Protein AF-A0A539D2F2-F1 (afdb_monomer_lite)

Foldseek 3Di:
DPPVVPDDDDFADADPPFDWDDDPPGITGLVRLVVVLVSVVVCLVVAQEDEDEPPDPQLLVVHRCVVVLVCCVPPPVRRHYHYHYDPVCVVSCCVRRPPDDDDDDDPPPDD

Radius of gyration: 14.9 Å; chains: 1; bounding box: 34×31×39 Å

Secondary structure (DSSP, 8-state):
--TTT-----SB---TTS-EEEETTEEEEHHHHHHHHHHHHHHGGG-SEEEEEEESTTGGGT-TTHHHHHHHHHH-TTSEEEEEE-GGGHHHHHHHH-SS-PPP-------

pLDDT: mean 90.74, std 7.44, range [48.44, 96.56]

Structure (mmCIF, N/CA/C/O backbone):
data_AF-A0A539D2F2-F1
#
_entry.id   AF-A0A539D2F2-F1
#
loop_
_atom_site.group_PDB
_atom_site.id
_atom_site.type_symbol
_atom_site.label_atom_id
_atom_site.label_alt_id
_atom_site.label_comp_id
_atom_site.label_asym_id
_atom_site.label_entity_id
_atom_site.label_seq_id
_atom_site.pdbx_PDB_ins_code
_atom_site.Cartn_x
_atom_site.Cartn_y
_atom_site.Cartn_z
_atom_site.occupancy
_atom_site.B_iso_or_equiv
_atom_site.auth_seq_id
_atom_site.auth_comp_id
_atom_site.auth_asym_id
_atom_s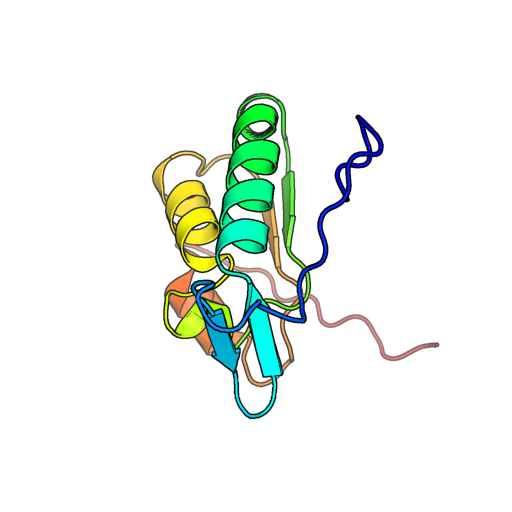ite.auth_atom_id
_atom_site.pdbx_PDB_model_num
ATOM 1 N N . MET A 1 1 ? 7.648 8.892 -6.841 1.00 89.12 1 MET A N 1
ATOM 2 C CA . MET A 1 1 ? 8.668 9.841 -6.357 1.00 89.12 1 MET A CA 1
ATOM 3 C C . MET A 1 1 ? 8.763 9.691 -4.855 1.00 89.12 1 MET A C 1
ATOM 5 O O . MET A 1 1 ? 7.731 9.602 -4.205 1.00 89.12 1 MET A O 1
ATOM 9 N N . ASP A 1 2 ? 9.974 9.652 -4.331 1.00 93.50 2 ASP A N 1
ATOM 10 C CA . ASP A 1 2 ? 10.287 9.786 -2.919 1.00 93.50 2 ASP A CA 1
ATOM 11 C C . ASP A 1 2 ? 10.530 11.276 -2.652 1.00 93.50 2 ASP A C 1
ATOM 13 O O . ASP A 1 2 ? 11.424 11.884 -3.233 1.00 93.50 2 ASP A O 1
ATOM 17 N N . ILE A 1 3 ? 9.682 11.887 -1.828 1.00 90.38 3 ILE A N 1
ATOM 18 C CA . ILE A 1 3 ? 9.699 13.338 -1.595 1.00 90.38 3 ILE A CA 1
ATOM 19 C C . ILE A 1 3 ? 10.919 13.756 -0.764 1.00 90.38 3 ILE A C 1
ATOM 21 O O . ILE A 1 3 ? 11.403 14.875 -0.918 1.00 90.38 3 ILE A O 1
ATOM 25 N N . ALA A 1 4 ? 11.424 12.877 0.106 1.00 90.69 4 ALA A N 1
ATOM 26 C CA . ALA A 1 4 ? 12.552 13.201 0.972 1.00 90.69 4 ALA A CA 1
ATOM 27 C C . ALA A 1 4 ? 13.864 13.287 0.179 1.00 90.69 4 ALA A C 1
ATOM 29 O O . ALA A 1 4 ? 14.720 14.114 0.488 1.00 90.69 4 ALA A O 1
ATOM 30 N N . THR A 1 5 ? 14.010 12.441 -0.845 1.00 92.38 5 THR A N 1
ATOM 31 C CA . THR A 1 5 ? 15.228 12.353 -1.668 1.00 92.38 5 THR A CA 1
ATOM 32 C C . THR A 1 5 ? 15.097 13.037 -3.028 1.00 92.38 5 THR A C 1
ATOM 34 O O . THR A 1 5 ? 16.099 13.451 -3.604 1.00 92.38 5 THR A O 1
ATOM 37 N N . GLY A 1 6 ? 13.875 13.172 -3.544 1.00 94.56 6 GLY A N 1
ATOM 38 C CA . GLY A 1 6 ? 13.593 13.609 -4.911 1.00 94.56 6 GLY A CA 1
ATOM 39 C C . GLY A 1 6 ? 13.695 12.491 -5.956 1.00 94.56 6 GLY A C 1
ATOM 40 O O . GLY A 1 6 ? 13.409 12.735 -7.129 1.00 94.56 6 GLY A O 1
ATOM 41 N N . ASP A 1 7 ? 14.066 11.268 -5.562 1.00 95.88 7 ASP A N 1
ATOM 42 C CA . ASP A 1 7 ? 14.177 10.141 -6.487 1.00 95.88 7 ASP A CA 1
ATOM 43 C C . ASP A 1 7 ? 12.811 9.779 -7.078 1.00 95.88 7 ASP A C 1
ATOM 45 O O . ASP A 1 7 ? 11.789 9.730 -6.389 1.00 95.88 7 ASP A O 1
ATOM 49 N N . GLN A 1 8 ? 12.773 9.442 -8.362 1.00 95.00 8 GLN A N 1
ATOM 50 C CA . GLN A 1 8 ? 11.550 8.999 -9.018 1.00 95.00 8 GLN A CA 1
ATOM 51 C C . GLN A 1 8 ? 11.824 7.901 -10.037 1.00 95.00 8 GLN A C 1
ATOM 53 O O . GLN A 1 8 ? 12.828 7.920 -10.746 1.00 95.00 8 GLN A O 1
ATOM 58 N N . VAL A 1 9 ? 10.885 6.965 -10.133 1.00 94.12 9 VAL A N 1
ATOM 59 C CA . VAL A 1 9 ? 10.871 5.900 -11.137 1.00 94.12 9 VAL A CA 1
ATOM 60 C C . VAL A 1 9 ? 9.557 5.967 -11.909 1.00 94.12 9 VAL A C 1
ATOM 62 O O . VAL A 1 9 ? 8.515 6.301 -11.341 1.00 94.12 9 VAL A O 1
ATOM 65 N N . ALA A 1 10 ? 9.606 5.679 -13.210 1.00 93.56 10 ALA A N 1
ATOM 66 C CA . ALA A 1 10 ? 8.408 5.611 -14.040 1.00 93.56 10 ALA A CA 1
ATOM 67 C C . ALA A 1 10 ? 7.581 4.368 -13.679 1.00 93.56 10 ALA A C 1
ATOM 69 O O . ALA A 1 10 ? 8.139 3.276 -13.580 1.00 93.56 10 ALA A O 1
ATOM 70 N N . LEU A 1 11 ? 6.270 4.541 -13.500 1.00 91.44 11 LEU A N 1
ATOM 71 C CA . LEU A 1 11 ? 5.344 3.459 -13.147 1.00 91.44 11 LEU A CA 1
ATOM 72 C C . LEU A 1 11 ? 4.894 2.636 -14.367 1.00 91.44 11 LEU A C 1
ATOM 74 O O . LEU A 1 11 ? 4.685 1.432 -14.263 1.00 91.44 11 LEU A O 1
ATOM 78 N N . GLU A 1 12 ? 4.751 3.279 -15.522 1.00 89.62 12 GLU A N 1
ATOM 79 C CA . GLU A 1 12 ? 4.264 2.678 -16.770 1.00 89.62 12 GLU A CA 1
ATOM 80 C C . GLU A 1 12 ? 5.409 2.437 -17.767 1.00 89.62 12 GLU A C 1
ATOM 82 O O . GLU A 1 12 ? 6.540 2.862 -17.528 1.00 89.62 12 GLU A O 1
ATOM 87 N N . HIS A 1 13 ? 5.082 1.833 -18.915 1.00 83.81 13 HIS A N 1
ATOM 88 C CA . HIS A 1 13 ? 5.993 1.546 -20.036 1.00 83.81 13 HIS A CA 1
ATOM 89 C C . HIS A 1 13 ? 7.079 0.509 -19.704 1.00 83.81 13 HIS A C 1
ATOM 91 O O . HIS A 1 13 ? 8.268 0.828 -19.769 1.00 83.81 13 HIS A O 1
ATOM 97 N N . PRO A 1 14 ? 6.692 -0.728 -19.341 1.00 80.94 14 PRO A N 1
ATOM 98 C CA . PRO A 1 14 ? 7.659 -1.811 -19.214 1.00 80.94 14 PRO A CA 1
ATOM 99 C C . PRO A 1 14 ? 8.389 -2.048 -20.544 1.00 80.94 14 PRO A C 1
ATOM 101 O O . PRO A 1 14 ? 7.779 -1.983 -21.614 1.00 80.94 14 PRO A O 1
ATOM 104 N N . ALA A 1 15 ? 9.695 -2.313 -20.478 1.00 83.56 15 ALA A N 1
ATOM 105 C CA . ALA A 1 15 ? 10.446 -2.813 -21.634 1.00 83.56 15 ALA A CA 1
ATOM 106 C C . ALA A 1 15 ? 9.953 -4.222 -22.038 1.00 83.56 15 ALA A C 1
ATOM 108 O O . ALA A 1 15 ? 9.325 -4.899 -21.227 1.00 83.56 15 ALA A O 1
ATOM 109 N N . GLU A 1 16 ? 10.256 -4.683 -23.262 1.00 80.06 16 GLU A N 1
ATOM 110 C CA . GLU A 1 16 ? 9.769 -5.981 -23.790 1.00 80.06 16 GLU A CA 1
ATOM 111 C C . GLU A 1 16 ? 10.066 -7.187 -22.876 1.00 80.06 16 GLU A C 1
ATOM 113 O O . GLU A 1 16 ? 9.263 -8.115 -22.828 1.00 80.06 16 GLU A O 1
ATOM 118 N N . ASP A 1 17 ? 11.149 -7.139 -22.094 1.00 84.38 17 ASP A N 1
ATOM 119 C CA . ASP A 1 17 ? 11.559 -8.205 -21.167 1.00 84.38 17 ASP A CA 1
ATOM 120 C C . ASP A 1 17 ? 11.365 -7.841 -19.680 1.00 84.38 17 ASP A C 1
ATOM 122 O O . ASP A 1 17 ? 11.849 -8.540 -18.785 1.00 84.38 17 ASP A O 1
ATOM 126 N N . GLU A 1 18 ? 10.692 -6.728 -19.379 1.00 87.19 18 GLU A N 1
ATOM 127 C CA . GLU A 1 18 ? 10.446 -6.299 -18.002 1.00 87.19 18 GLU A CA 1
ATOM 128 C C . GLU A 1 18 ? 9.163 -6.924 -17.445 1.00 87.19 18 GLU A C 1
ATOM 130 O O . GLU A 1 18 ? 8.112 -6.932 -18.088 1.00 87.19 18 GLU A O 1
ATOM 135 N N . ALA A 1 19 ? 9.228 -7.411 -16.201 1.00 86.12 19 ALA A N 1
ATOM 136 C CA . ALA A 1 19 ? 8.054 -7.918 -15.506 1.00 86.12 19 ALA A CA 1
ATOM 137 C C . ALA A 1 19 ? 6.986 -6.818 -15.381 1.00 86.12 19 ALA A C 1
ATOM 139 O O . ALA A 1 19 ? 7.219 -5.753 -14.796 1.00 86.12 19 ALA A O 1
ATOM 140 N N . ALA A 1 20 ? 5.802 -7.107 -15.919 1.00 88.31 20 ALA A N 1
ATOM 141 C CA . ALA A 1 20 ? 4.689 -6.179 -15.967 1.00 88.31 20 ALA A CA 1
ATOM 142 C C . ALA A 1 20 ? 3.474 -6.712 -15.210 1.00 88.31 20 ALA A C 1
ATOM 144 O O . ALA A 1 20 ? 3.153 -7.900 -15.248 1.00 88.31 20 ALA A O 1
ATOM 145 N N . VAL A 1 21 ? 2.756 -5.793 -14.579 1.00 87.19 21 VAL A N 1
ATOM 146 C CA . VAL A 1 21 ? 1.511 -6.049 -13.867 1.00 87.19 21 VAL A CA 1
ATOM 147 C C . VAL A 1 21 ? 0.373 -5.389 -14.624 1.00 87.19 21 VAL A C 1
ATOM 149 O O . VAL A 1 21 ? 0.420 -4.192 -14.910 1.00 87.19 21 VAL A O 1
ATOM 152 N N . ALA A 1 22 ? -0.661 -6.160 -14.958 1.00 86.19 22 ALA A N 1
ATOM 153 C CA . ALA A 1 22 ? -1.769 -5.677 -15.772 1.00 86.19 22 ALA A CA 1
ATOM 154 C C . ALA A 1 22 ? -3.055 -5.461 -14.959 1.00 86.19 22 ALA A C 1
ATOM 156 O O . ALA A 1 22 ? -3.449 -6.284 -14.122 1.00 86.19 22 ALA A O 1
ATOM 157 N N . VAL A 1 23 ? -3.757 -4.363 -15.251 1.00 85.19 23 VAL A N 1
ATOM 158 C CA . VAL A 1 23 ? -5.090 -4.042 -14.711 1.00 85.19 23 VAL A CA 1
ATOM 159 C C . VAL A 1 23 ? -5.954 -3.495 -15.841 1.00 85.19 23 VAL A C 1
ATOM 161 O O . VAL A 1 23 ? -5.810 -2.346 -16.262 1.00 85.19 23 VAL A O 1
ATOM 164 N N . GLY A 1 24 ? -6.869 -4.315 -16.359 1.00 85.00 24 GLY A N 1
ATOM 165 C CA . GLY A 1 24 ? -7.643 -3.944 -17.542 1.00 85.00 24 GLY A CA 1
ATOM 166 C C . GLY A 1 24 ? -6.716 -3.641 -18.724 1.00 85.00 24 GLY A C 1
ATOM 167 O O . GLY A 1 24 ? -6.005 -4.524 -19.188 1.00 85.00 24 GLY A O 1
ATOM 168 N N . ARG A 1 25 ? -6.719 -2.391 -19.198 1.00 86.94 25 ARG A N 1
ATOM 169 C CA . ARG A 1 25 ? -5.868 -1.930 -20.312 1.00 86.94 25 ARG A CA 1
ATOM 170 C C . ARG A 1 25 ? -4.492 -1.404 -19.891 1.00 86.94 25 ARG A C 1
ATOM 172 O O . ARG A 1 25 ? -3.698 -1.066 -20.759 1.00 86.94 25 ARG A O 1
ATOM 179 N N . PHE A 1 26 ? -4.258 -1.232 -18.593 1.00 87.06 26 PHE A N 1
ATOM 180 C CA . PHE A 1 26 ? -3.038 -0.616 -18.081 1.00 87.06 26 PHE A CA 1
ATOM 181 C C . PHE A 1 26 ? -1.983 -1.679 -17.790 1.00 87.06 26 PHE A C 1
ATOM 183 O O . PHE A 1 26 ? -2.318 -2.776 -17.334 1.00 87.06 26 PHE A O 1
ATOM 190 N N . GLN A 1 27 ? -0.724 -1.330 -18.043 1.00 90.06 27 GLN A N 1
ATOM 191 C CA . GLN A 1 27 ? 0.448 -2.151 -17.762 1.00 90.06 27 GLN A CA 1
ATOM 192 C C . GLN A 1 27 ? 1.441 -1.331 -16.946 1.00 90.06 27 GLN A C 1
ATOM 194 O O . GLN A 1 27 ? 1.860 -0.248 -17.355 1.00 90.06 27 GLN A O 1
ATOM 199 N N . PHE A 1 28 ? 1.816 -1.874 -15.798 1.00 92.44 28 PHE A N 1
ATOM 200 C CA . PHE A 1 28 ? 2.708 -1.238 -14.846 1.00 92.44 28 PHE A CA 1
ATOM 201 C C . PHE A 1 28 ? 3.978 -2.055 -14.682 1.00 92.44 28 PHE A C 1
ATOM 203 O O . PHE A 1 28 ? 3.963 -3.275 -14.811 1.00 92.44 28 PHE A O 1
ATOM 210 N N . ARG A 1 29 ? 5.075 -1.380 -14.369 1.00 94.69 29 ARG A N 1
ATOM 211 C CA . ARG A 1 29 ? 6.377 -1.997 -14.128 1.00 94.69 29 ARG A CA 1
ATOM 212 C C . ARG A 1 29 ? 6.397 -2.582 -12.719 1.00 94.69 29 ARG A C 1
ATOM 214 O O . ARG A 1 29 ? 6.277 -1.827 -11.756 1.00 94.69 29 ARG A O 1
ATOM 221 N N . GLN A 1 30 ? 6.593 -3.895 -12.575 1.00 92.88 30 GLN A N 1
ATOM 222 C CA . GLN A 1 30 ? 6.701 -4.526 -11.249 1.00 92.88 30 GLN A CA 1
ATOM 223 C C . GLN A 1 30 ? 7.835 -3.889 -10.431 1.00 92.88 30 GLN A C 1
ATOM 225 O O . GLN A 1 30 ? 7.643 -3.531 -9.273 1.00 92.88 30 GLN A O 1
ATOM 230 N N . ALA A 1 31 ? 8.969 -3.607 -11.081 1.00 93.81 31 ALA A N 1
ATOM 231 C CA . ALA A 1 31 ? 10.119 -2.963 -10.453 1.00 93.81 31 ALA A CA 1
ATOM 232 C C . ALA A 1 31 ? 9.805 -1.575 -9.862 1.00 93.81 31 ALA A C 1
ATOM 234 O O . ALA A 1 31 ? 10.468 -1.145 -8.920 1.00 93.81 31 ALA A O 1
ATOM 235 N N . ALA A 1 32 ? 8.805 -0.857 -10.390 1.00 94.75 32 ALA A N 1
ATOM 236 C CA . ALA A 1 32 ? 8.390 0.425 -9.826 1.00 94.75 32 ALA A CA 1
ATOM 237 C C . ALA A 1 32 ? 7.634 0.247 -8.500 1.00 94.75 32 ALA A C 1
ATOM 239 O O . ALA A 1 32 ? 7.837 1.041 -7.579 1.00 94.75 32 ALA A O 1
ATOM 240 N N . PHE A 1 33 ? 6.808 -0.799 -8.385 1.00 95.00 33 PHE A N 1
ATOM 241 C CA . PHE A 1 33 ? 6.170 -1.163 -7.120 1.00 95.00 33 PHE A CA 1
ATOM 242 C C . PHE A 1 33 ? 7.200 -1.650 -6.108 1.00 95.00 33 PHE A C 1
ATOM 244 O O . PHE A 1 33 ? 7.208 -1.142 -4.992 1.00 95.00 33 PHE A O 1
ATOM 251 N N . ASP A 1 34 ? 8.103 -2.546 -6.508 1.00 94.44 34 ASP A N 1
ATOM 252 C CA . ASP A 1 34 ? 9.158 -3.065 -5.628 1.00 94.44 34 ASP A CA 1
ATOM 253 C C . ASP A 1 34 ? 9.999 -1.913 -5.057 1.00 94.44 34 ASP A C 1
ATOM 255 O O . ASP A 1 34 ? 10.157 -1.780 -3.843 1.00 94.44 34 ASP A O 1
ATOM 259 N N . TRP A 1 35 ? 10.431 -0.995 -5.930 1.00 95.62 35 TRP A N 1
ATOM 260 C CA . TRP A 1 35 ? 11.162 0.205 -5.532 1.00 95.62 35 TRP A CA 1
ATOM 261 C C . TRP A 1 35 ? 10.379 1.066 -4.531 1.00 95.62 35 TRP A C 1
ATOM 263 O O . TRP A 1 35 ? 10.938 1.533 -3.536 1.00 95.62 35 TRP A O 1
ATOM 273 N N . ALA A 1 36 ? 9.083 1.282 -4.768 1.00 95.00 36 ALA A N 1
ATOM 274 C CA . ALA A 1 36 ? 8.251 2.088 -3.881 1.00 95.00 36 ALA A CA 1
ATOM 275 C C . ALA A 1 36 ? 8.031 1.406 -2.520 1.00 95.00 36 ALA A C 1
ATOM 277 O O . ALA A 1 36 ? 8.129 2.066 -1.485 1.00 95.00 36 ALA A O 1
ATOM 278 N N . VAL A 1 37 ? 7.775 0.095 -2.506 1.00 94.56 37 VAL A N 1
ATOM 279 C CA . VAL A 1 37 ? 7.586 -0.699 -1.282 1.00 94.56 37 VAL A CA 1
ATOM 280 C C . VAL A 1 37 ? 8.842 -0.679 -0.419 1.00 94.56 37 VAL A C 1
ATOM 282 O O . VAL A 1 37 ? 8.734 -0.482 0.793 1.00 94.56 37 VAL A O 1
ATOM 285 N N . ASP A 1 38 ? 10.022 -0.805 -1.023 1.00 94.44 38 ASP A N 1
ATOM 286 C CA . ASP A 1 38 ? 11.292 -0.738 -0.303 1.00 94.44 38 ASP A CA 1
ATOM 287 C C . ASP A 1 38 ? 11.495 0.628 0.365 1.00 94.44 38 ASP A C 1
ATOM 289 O O . ASP A 1 38 ? 11.824 0.699 1.553 1.00 94.44 38 ASP A O 1
ATOM 293 N N . ARG A 1 39 ? 11.242 1.724 -0.363 1.00 94.44 39 ARG A N 1
ATOM 294 C CA . ARG A 1 39 ? 11.371 3.093 0.172 1.00 94.44 39 ARG A CA 1
ATOM 295 C C . ARG A 1 39 ? 10.374 3.379 1.288 1.00 94.44 39 ARG A C 1
ATOM 297 O O . ARG A 1 39 ? 10.756 3.914 2.329 1.00 94.44 39 ARG A O 1
ATOM 304 N N . ILE A 1 40 ? 9.114 2.987 1.105 1.00 93.88 40 ILE A N 1
ATOM 305 C CA . ILE A 1 40 ? 8.091 3.122 2.147 1.00 93.88 40 ILE A CA 1
ATOM 306 C C . ILE A 1 40 ? 8.503 2.303 3.373 1.00 93.88 40 ILE A C 1
ATOM 308 O O . ILE A 1 40 ? 8.488 2.827 4.485 1.00 93.88 40 ILE A O 1
ATOM 312 N N . GLY A 1 41 ? 8.949 1.059 3.169 1.00 92.75 41 GLY A N 1
ATOM 313 C CA . GLY A 1 41 ? 9.391 0.139 4.216 1.00 92.75 41 GLY A CA 1
ATOM 314 C C . GLY A 1 41 ? 10.474 0.713 5.131 1.00 92.75 41 GLY A C 1
ATOM 315 O O . GLY A 1 41 ? 10.402 0.523 6.342 1.00 92.75 41 GLY A O 1
ATOM 316 N N . GLN A 1 42 ? 11.431 1.460 4.575 1.00 91.75 42 GLN A N 1
ATOM 317 C CA . GLN A 1 42 ? 12.503 2.125 5.334 1.00 91.75 42 GLN A CA 1
ATOM 318 C C . GLN A 1 42 ? 11.996 3.246 6.253 1.00 91.75 42 GLN A C 1
ATOM 320 O O . GLN A 1 42 ? 12.671 3.605 7.214 1.00 91.75 42 GLN A O 1
ATOM 325 N N . SER A 1 43 ? 10.810 3.789 5.975 1.00 91.19 43 SER A N 1
ATOM 326 C CA . SER A 1 43 ? 10.217 4.901 6.727 1.00 91.19 43 SER A CA 1
ATOM 327 C C . SER A 1 43 ? 9.140 4.455 7.723 1.00 91.19 43 SER A C 1
ATOM 329 O O . SER A 1 43 ? 8.713 5.254 8.555 1.00 91.19 43 SER A O 1
ATOM 331 N N . LEU A 1 44 ? 8.697 3.190 7.672 1.00 92.25 44 LEU A N 1
ATOM 332 C CA . LEU A 1 44 ? 7.566 2.705 8.475 1.00 92.25 44 LEU A CA 1
ATOM 333 C C . LEU A 1 44 ? 7.807 2.785 9.983 1.00 92.25 44 LEU A C 1
ATOM 335 O O . LEU A 1 44 ? 6.893 3.144 10.715 1.00 92.25 44 LEU A O 1
ATOM 339 N N . GLU A 1 45 ? 9.022 2.504 10.457 1.00 90.19 45 GLU A N 1
ATOM 340 C CA . GLU A 1 45 ? 9.326 2.520 11.899 1.00 90.19 45 GLU A CA 1
ATOM 341 C C . GLU A 1 45 ? 9.152 3.904 12.543 1.00 90.19 45 GLU A C 1
ATOM 343 O O . GLU A 1 45 ? 8.936 4.005 13.749 1.00 90.19 45 GLU A O 1
ATOM 348 N N . GLN A 1 46 ? 9.231 4.970 11.745 1.00 90.69 46 GLN A N 1
ATOM 349 C CA . GLN A 1 46 ? 9.091 6.354 12.201 1.00 90.69 46 GLN A CA 1
ATOM 350 C C . GLN A 1 46 ? 7.722 6.953 11.847 1.00 90.69 46 GLN A C 1
ATOM 352 O O . GLN A 1 46 ? 7.419 8.084 12.233 1.00 90.69 46 GLN A O 1
ATOM 357 N N . ALA A 1 47 ? 6.887 6.221 11.106 1.00 92.81 47 ALA A N 1
ATOM 358 C CA . ALA A 1 47 ? 5.612 6.713 10.616 1.00 92.81 47 ALA A CA 1
ATOM 359 C C . ALA A 1 47 ? 4.497 6.501 11.650 1.00 92.81 47 ALA A C 1
ATOM 361 O O . ALA A 1 47 ? 4.259 5.393 12.119 1.00 92.81 47 ALA A O 1
ATOM 362 N N . GLY A 1 48 ? 3.742 7.561 11.956 1.00 94.06 48 GLY A N 1
ATOM 363 C CA . GLY A 1 48 ? 2.479 7.437 12.699 1.00 94.06 48 GLY A CA 1
ATOM 364 C C . GLY A 1 48 ? 1.296 7.031 11.812 1.00 94.06 48 GLY A C 1
ATOM 365 O O . GLY A 1 48 ? 0.303 6.488 12.294 1.00 94.06 48 GLY A O 1
ATOM 366 N N . SER A 1 49 ? 1.394 7.285 10.504 1.00 94.31 49 SER A N 1
ATOM 367 C CA . SER A 1 49 ? 0.351 6.956 9.533 1.00 94.31 49 SER A CA 1
ATOM 368 C C . SER A 1 49 ? 0.928 6.689 8.146 1.00 94.31 49 SER A C 1
ATOM 370 O O . SER A 1 49 ? 1.999 7.194 7.812 1.00 94.31 49 SER A O 1
ATOM 372 N N . VAL A 1 50 ? 0.199 5.917 7.341 1.00 95.06 50 VAL A N 1
ATOM 373 C CA . VAL A 1 50 ? 0.481 5.664 5.925 1.00 95.06 50 VAL A CA 1
ATOM 374 C C . VAL A 1 50 ? -0.781 5.946 5.124 1.00 95.06 50 VAL A C 1
ATOM 376 O O . VAL A 1 50 ? -1.858 5.439 5.448 1.00 95.06 50 VAL A O 1
ATOM 379 N N . VAL A 1 51 ? -0.629 6.742 4.069 1.00 95.31 51 VAL A N 1
ATOM 380 C CA . VAL A 1 51 ? -1.689 7.041 3.107 1.00 95.31 51 VAL A CA 1
ATOM 381 C C . VAL A 1 51 ? -1.360 6.328 1.804 1.00 95.31 51 VAL A C 1
ATOM 383 O O . VAL A 1 51 ? -0.270 6.524 1.267 1.00 95.31 51 VAL A O 1
ATOM 386 N N . ILE A 1 52 ? -2.282 5.508 1.304 1.00 95.31 52 ILE A N 1
ATOM 387 C CA . ILE A 1 52 ? -2.157 4.873 -0.013 1.00 95.31 52 ILE A CA 1
ATOM 388 C C . ILE A 1 52 ? -3.342 5.314 -0.863 1.00 95.31 52 ILE A C 1
ATOM 390 O O . ILE A 1 52 ? -4.498 5.087 -0.499 1.00 95.31 52 ILE A O 1
ATOM 394 N N . ASP A 1 53 ? -3.030 5.984 -1.967 1.00 94.00 53 ASP A N 1
ATOM 395 C CA . ASP A 1 53 ? -4.006 6.440 -2.951 1.00 94.00 53 ASP A CA 1
ATOM 396 C C . ASP A 1 53 ? -4.327 5.333 -3.968 1.00 94.00 53 ASP A C 1
ATOM 398 O O . ASP A 1 53 ? -3.510 4.441 -4.197 1.00 94.00 53 ASP A O 1
ATOM 402 N N . GLU A 1 54 ? -5.515 5.405 -4.568 1.00 93.06 54 GLU A N 1
ATOM 403 C CA . GLU A 1 54 ? -6.005 4.508 -5.626 1.00 93.06 54 GLU A CA 1
ATOM 404 C C . GLU A 1 54 ? -5.920 3.003 -5.291 1.00 93.06 54 GLU A C 1
ATOM 406 O O . GLU A 1 54 ? -5.675 2.169 -6.164 1.00 93.06 54 GLU A O 1
ATOM 411 N N . VAL A 1 55 ? -6.190 2.625 -4.035 1.00 96.25 55 VAL A N 1
ATOM 412 C CA . VAL A 1 55 ? -6.289 1.210 -3.642 1.00 96.25 55 VAL A CA 1
ATOM 413 C C . VAL A 1 55 ? -7.524 0.592 -4.290 1.00 96.25 55 VAL A C 1
ATOM 415 O O . VAL A 1 55 ? -8.655 1.052 -4.092 1.00 96.25 55 VAL A O 1
ATOM 418 N N . GLY A 1 56 ? -7.329 -0.477 -5.064 1.00 95.06 56 GLY A N 1
ATOM 419 C CA . GLY A 1 56 ? -8.420 -0.985 -5.884 1.00 95.06 56 GLY A CA 1
ATOM 420 C C . GLY A 1 56 ? -8.216 -2.385 -6.462 1.00 95.06 56 GLY A C 1
ATOM 421 O O . GLY A 1 56 ? -7.693 -3.274 -5.789 1.00 95.06 56 GLY A O 1
ATOM 422 N N . PRO A 1 57 ? -8.678 -2.635 -7.706 1.00 95.38 57 PRO A N 1
ATOM 423 C CA . PRO A 1 57 ? -8.694 -3.977 -8.290 1.00 95.38 57 PRO A CA 1
ATOM 424 C C . PRO A 1 57 ? -7.314 -4.615 -8.448 1.00 95.38 57 PRO A C 1
ATOM 426 O O . PRO A 1 57 ? -7.223 -5.828 -8.622 1.00 95.38 57 PRO A O 1
ATOM 429 N N . LEU A 1 58 ? -6.250 -3.815 -8.469 1.00 94.56 58 LEU A N 1
ATOM 430 C CA . LEU A 1 58 ? -4.887 -4.319 -8.514 1.00 94.56 58 LEU A CA 1
ATOM 431 C C . LEU A 1 58 ? -4.516 -4.967 -7.175 1.00 94.56 58 LEU A C 1
ATOM 433 O O . LEU A 1 58 ? -4.236 -6.162 -7.125 1.00 94.56 58 LEU A O 1
ATOM 437 N N . GLU A 1 59 ? -4.645 -4.213 -6.088 1.00 96.56 59 GLU A N 1
ATOM 438 C CA . GLU A 1 59 ? -4.299 -4.659 -4.741 1.00 96.56 59 GLU A CA 1
ATOM 439 C C . GLU A 1 59 ? -5.215 -5.794 -4.269 1.00 96.56 59 GLU A C 1
ATOM 441 O O . GLU A 1 59 ? -4.768 -6.757 -3.645 1.00 96.56 59 GLU A O 1
ATOM 446 N N . LEU A 1 60 ? -6.503 -5.742 -4.620 1.00 96.00 60 LEU A N 1
ATOM 447 C CA . LEU A 1 60 ? -7.458 -6.807 -4.296 1.00 96.00 60 LEU A CA 1
ATOM 448 C C . LEU A 1 60 ? -7.087 -8.166 -4.916 1.00 96.00 60 LEU A C 1
ATOM 450 O O . LEU A 1 60 ? -7.484 -9.200 -4.380 1.00 96.00 60 LEU A O 1
ATOM 454 N N . ARG A 1 61 ? -6.316 -8.182 -6.013 1.00 94.88 61 ARG A N 1
ATOM 455 C CA . ARG A 1 61 ? -5.801 -9.411 -6.643 1.00 94.88 61 ARG A CA 1
ATOM 456 C C . ARG A 1 61 ? -4.479 -9.900 -6.049 1.00 94.88 61 ARG A C 1
ATOM 458 O O . ARG A 1 61 ? -4.053 -10.998 -6.388 1.00 94.88 61 ARG A O 1
ATOM 465 N N . GLY A 1 62 ? -3.871 -9.133 -5.145 1.00 94.69 62 GLY A N 1
ATOM 466 C CA . GLY A 1 62 ? -2.579 -9.455 -4.535 1.00 94.69 62 GLY A CA 1
ATOM 467 C C . GLY A 1 62 ? -1.372 -8.807 -5.217 1.00 94.69 62 GLY A C 1
ATOM 468 O O . GLY A 1 62 ? -0.249 -9.046 -4.784 1.00 94.69 62 GLY A O 1
ATOM 469 N N . ASP A 1 63 ? -1.595 -7.971 -6.229 1.00 94.25 63 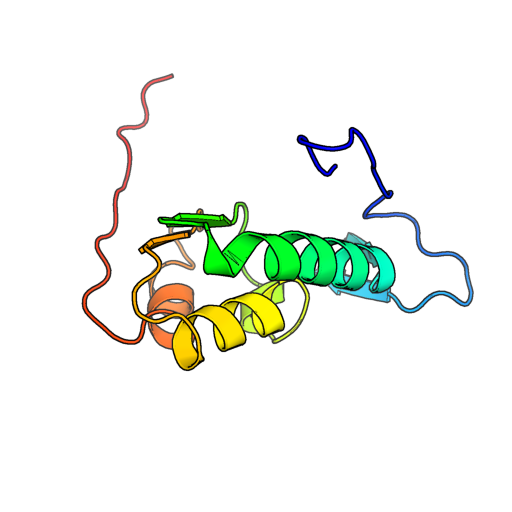ASP A N 1
ATOM 470 C CA . ASP A 1 63 ? -0.540 -7.282 -6.970 1.00 94.25 63 ASP A CA 1
ATOM 471 C C . ASP A 1 63 ? -0.362 -5.823 -6.484 1.00 94.25 63 ASP A C 1
ATOM 473 O O . ASP A 1 63 ? -1.049 -5.361 -5.568 1.00 94.25 63 ASP A O 1
ATOM 477 N N . GLY A 1 64 ? 0.551 -5.067 -7.105 1.00 94.25 64 GLY A N 1
ATOM 478 C CA . GLY A 1 64 ? 0.755 -3.646 -6.802 1.00 94.25 64 GLY A CA 1
ATOM 479 C C . GLY A 1 64 ? 1.211 -3.427 -5.360 1.00 94.25 64 GLY A C 1
ATOM 480 O O . GLY A 1 64 ? 2.207 -4.006 -4.924 1.00 94.25 64 GLY A O 1
ATOM 481 N N . PHE A 1 65 ? 0.470 -2.619 -4.597 1.00 96.00 65 PHE A N 1
ATOM 482 C CA . PHE A 1 65 ? 0.774 -2.375 -3.181 1.00 96.00 65 PHE A CA 1
ATOM 483 C C . PHE A 1 65 ? 0.187 -3.411 -2.208 1.00 96.00 65 PHE A C 1
ATOM 485 O O . PHE A 1 65 ? 0.358 -3.258 -0.996 1.00 96.00 65 PHE A O 1
ATOM 492 N N . ALA A 1 66 ? -0.466 -4.482 -2.680 1.00 95.75 66 ALA A N 1
ATOM 493 C CA . ALA A 1 66 ? -1.039 -5.492 -1.784 1.00 95.75 66 ALA A CA 1
ATOM 494 C C . ALA A 1 66 ? -0.019 -6.099 -0.805 1.00 95.75 66 ALA A C 1
ATOM 496 O O . ALA A 1 66 ? -0.341 -6.175 0.382 1.00 95.75 66 ALA A O 1
ATOM 497 N N . PRO A 1 67 ? 1.219 -6.455 -1.218 1.00 94.12 67 PRO A N 1
ATOM 498 C CA . PRO A 1 67 ? 2.205 -6.999 -0.285 1.00 94.12 67 PRO A CA 1
ATOM 499 C C . PRO A 1 67 ? 2.563 -6.018 0.840 1.00 94.12 67 PRO A C 1
ATOM 501 O O . PRO A 1 67 ? 2.752 -6.425 1.987 1.00 94.12 67 PRO A O 1
ATOM 504 N N . LEU A 1 68 ? 2.613 -4.716 0.539 1.00 95.38 68 LEU A N 1
ATOM 505 C CA . LEU A 1 68 ? 2.840 -3.668 1.534 1.00 95.38 68 LEU A CA 1
ATOM 506 C C . LEU A 1 68 ? 1.647 -3.530 2.484 1.00 95.38 68 LEU A C 1
ATOM 508 O O . LEU A 1 68 ? 1.849 -3.429 3.691 1.00 95.38 68 LEU A O 1
ATOM 51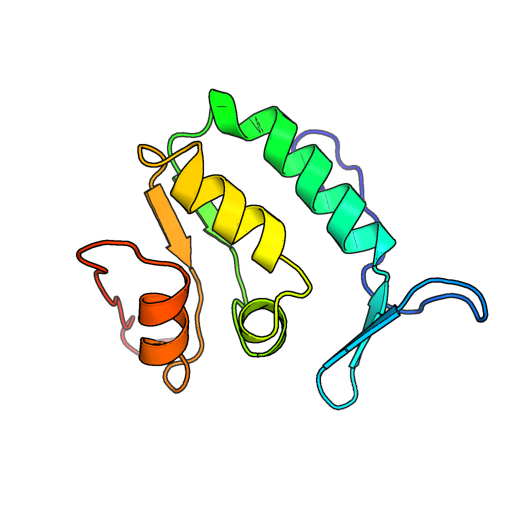2 N N . LEU A 1 69 ? 0.417 -3.548 1.967 1.00 95.69 69 LEU A N 1
ATOM 513 C CA . LEU A 1 69 ? -0.798 -3.498 2.785 1.00 95.69 69 LEU A CA 1
ATOM 514 C C . LEU A 1 69 ? -0.890 -4.697 3.741 1.00 95.69 69 LEU A C 1
ATOM 516 O O . LEU A 1 69 ? -1.171 -4.514 4.929 1.00 95.69 69 LEU A O 1
ATOM 520 N N . ASP A 1 70 ? -0.579 -5.897 3.250 1.00 94.12 70 ASP A N 1
ATOM 521 C CA . ASP A 1 70 ? -0.536 -7.125 4.048 1.00 94.12 70 ASP A CA 1
ATOM 522 C C . ASP A 1 70 ? 0.558 -7.052 5.128 1.00 94.12 70 ASP A C 1
ATOM 524 O O . ASP A 1 70 ? 0.346 -7.468 6.271 1.00 94.12 70 ASP A O 1
ATOM 528 N N . ARG A 1 71 ? 1.726 -6.489 4.791 1.00 93.44 71 ARG A N 1
ATOM 529 C CA . ARG A 1 71 ? 2.823 -6.250 5.739 1.00 93.44 71 ARG A CA 1
ATOM 530 C C . ARG A 1 71 ? 2.438 -5.228 6.809 1.00 93.44 71 ARG A C 1
ATOM 532 O O . ARG A 1 71 ? 2.667 -5.473 7.988 1.00 93.44 71 ARG A O 1
ATOM 539 N N . LEU A 1 72 ? 1.813 -4.113 6.430 1.00 93.88 72 LEU A N 1
ATOM 540 C CA . LEU A 1 72 ? 1.334 -3.090 7.365 1.00 93.88 72 LEU A CA 1
ATOM 541 C C . LEU A 1 72 ? 0.325 -3.665 8.363 1.00 93.88 72 LEU A C 1
ATOM 543 O O . LEU A 1 72 ? 0.423 -3.397 9.557 1.00 93.88 72 LEU A O 1
ATOM 547 N N . ALA A 1 73 ? -0.619 -4.481 7.889 1.00 90.88 73 ALA A N 1
ATOM 548 C CA . ALA A 1 73 ? -1.625 -5.111 8.741 1.00 90.88 73 ALA A CA 1
ATOM 549 C C . ALA A 1 73 ? -1.017 -6.081 9.767 1.00 90.88 73 ALA A C 1
ATOM 551 O O . ALA A 1 73 ? -1.504 -6.170 10.895 1.00 90.88 73 ALA A O 1
ATOM 552 N N . ARG A 1 74 ? 0.018 -6.823 9.359 1.00 92.00 74 ARG A N 1
ATOM 553 C CA . ARG A 1 74 ? 0.642 -7.889 10.150 1.00 92.00 74 ARG A CA 1
ATOM 554 C C . ARG A 1 74 ? 1.686 -7.367 11.129 1.00 92.00 74 ARG A C 1
ATOM 556 O O . ARG A 1 74 ? 1.645 -7.714 12.305 1.00 92.00 74 ARG A O 1
ATOM 563 N N . ASP A 1 75 ? 2.602 -6.544 10.632 1.00 93.06 75 ASP A N 1
ATOM 564 C CA . ASP A 1 75 ? 3.837 -6.197 11.337 1.00 93.06 75 ASP A CA 1
ATOM 565 C C . ASP A 1 75 ? 3.757 -4.808 11.983 1.00 93.06 75 ASP A C 1
ATOM 567 O O . ASP A 1 75 ? 4.469 -4.528 12.945 1.00 93.06 75 ASP A O 1
ATOM 571 N N . TYR A 1 76 ? 2.856 -3.947 11.494 1.00 92.94 76 TYR A N 1
ATOM 572 C CA . TYR A 1 76 ? 2.713 -2.563 11.950 1.00 92.94 76 TYR A CA 1
ATOM 573 C C . TYR A 1 76 ? 1.264 -2.202 12.338 1.00 92.94 76 TYR A C 1
ATOM 575 O O . TYR A 1 76 ? 0.744 -1.177 11.890 1.00 92.94 76 TYR A O 1
ATOM 583 N N . PRO A 1 77 ? 0.592 -2.978 13.215 1.00 89.94 77 PRO A N 1
ATOM 584 C CA . PRO A 1 77 ? -0.816 -2.749 13.559 1.00 89.94 77 PRO A CA 1
ATOM 585 C C . PRO A 1 77 ? -1.084 -1.396 14.246 1.00 89.94 77 PRO A C 1
ATOM 587 O O . PRO A 1 77 ? -2.231 -0.957 14.294 1.00 89.94 77 PRO A O 1
ATOM 590 N N . GLY A 1 78 ? -0.048 -0.737 14.781 1.00 90.56 78 GLY A N 1
ATOM 591 C CA . GLY A 1 78 ? -0.138 0.589 15.402 1.00 90.56 78 GLY A CA 1
ATOM 592 C C . GLY A 1 78 ? -0.074 1.770 14.426 1.00 90.56 78 GLY A C 1
ATOM 593 O O . GLY A 1 78 ? -0.364 2.892 14.833 1.00 90.56 78 GLY A O 1
ATOM 594 N N . ILE A 1 79 ? 0.291 1.546 13.159 1.00 93.38 79 ILE A N 1
ATOM 595 C CA . ILE A 1 79 ? 0.325 2.606 12.144 1.00 93.38 79 ILE A CA 1
ATOM 596 C C . ILE A 1 79 ? -1.094 2.841 11.623 1.00 93.38 79 ILE A C 1
ATOM 598 O O . ILE A 1 79 ? -1.762 1.919 11.145 1.00 93.38 79 ILE A O 1
ATOM 602 N N . GLN A 1 80 ? -1.555 4.094 11.661 1.00 93.12 80 GLN A N 1
ATOM 603 C CA . GLN A 1 80 ? -2.851 4.446 11.089 1.00 93.12 80 GLN A CA 1
ATOM 604 C C . GLN A 1 80 ? -2.803 4.354 9.559 1.00 93.12 80 GLN A C 1
ATOM 606 O O . GLN A 1 80 ? -2.005 5.024 8.907 1.00 93.12 80 GLN A O 1
ATOM 611 N N . ARG A 1 81 ? -3.687 3.548 8.971 1.00 93.81 81 ARG A N 1
ATOM 612 C CA . ARG A 1 81 ? -3.788 3.365 7.517 1.00 93.81 81 ARG A CA 1
ATOM 613 C C . ARG A 1 81 ? -4.940 4.197 6.972 1.00 93.81 81 ARG A C 1
ATOM 615 O O . ARG A 1 81 ? -6.069 4.053 7.434 1.00 93.81 81 ARG A O 1
ATOM 622 N N . VAL A 1 82 ? -4.655 5.045 5.991 1.00 95.06 82 VAL A N 1
ATOM 623 C CA . VAL A 1 82 ? -5.652 5.830 5.256 1.00 95.06 82 VAL A CA 1
ATOM 624 C C . VAL A 1 82 ? -5.620 5.369 3.808 1.00 95.06 82 VAL A C 1
ATOM 626 O O . VAL A 1 82 ? -4.618 5.546 3.119 1.00 95.06 82 VAL A O 1
ATOM 629 N N . LEU A 1 83 ? -6.699 4.735 3.360 1.00 96.06 83 LEU A N 1
ATOM 630 C CA . LEU A 1 83 ? -6.788 4.161 2.021 1.00 96.06 83 LEU A CA 1
ATOM 631 C C . LEU A 1 83 ? -7.785 4.977 1.206 1.00 96.06 83 LEU A C 1
ATOM 633 O O . LEU A 1 83 ? -8.940 5.117 1.614 1.00 96.06 83 LEU A O 1
ATOM 637 N N . LEU A 1 84 ? -7.350 5.504 0.064 1.00 96.31 84 LEU A N 1
ATOM 638 C CA . LEU A 1 84 ? -8.256 6.118 -0.897 1.00 96.31 84 LEU A CA 1
ATOM 639 C C . LEU A 1 84 ? -8.802 5.025 -1.814 1.00 96.31 84 LEU A C 1
ATOM 641 O O . LEU A 1 84 ? -8.056 4.353 -2.521 1.00 96.31 84 LEU A O 1
ATOM 645 N N . VAL A 1 85 ? -10.116 4.819 -1.748 1.00 95.44 85 VAL A N 1
ATOM 646 C CA . VAL A 1 85 ? -10.803 3.695 -2.388 1.00 95.44 85 VAL A CA 1
ATOM 647 C C . VAL A 1 85 ? -12.034 4.217 -3.113 1.00 95.44 85 VAL A C 1
ATOM 649 O O . VAL A 1 85 ? -12.799 5.021 -2.579 1.00 95.44 85 VAL A O 1
ATOM 652 N N . ARG A 1 86 ? -12.270 3.728 -4.332 1.00 92.75 86 ARG A N 1
ATOM 653 C CA . ARG A 1 86 ? -13.515 4.012 -5.060 1.00 92.75 86 ARG A CA 1
ATOM 654 C C . ARG A 1 86 ? -14.707 3.461 -4.283 1.00 92.75 86 ARG A C 1
ATOM 656 O O . ARG A 1 86 ? -14.660 2.317 -3.845 1.00 92.75 86 ARG A O 1
ATOM 663 N N . THR A 1 87 ? -15.809 4.208 -4.212 1.00 92.69 87 THR A N 1
ATOM 664 C CA . THR A 1 87 ? -16.987 3.857 -3.393 1.00 92.69 87 THR A CA 1
ATOM 665 C C . THR A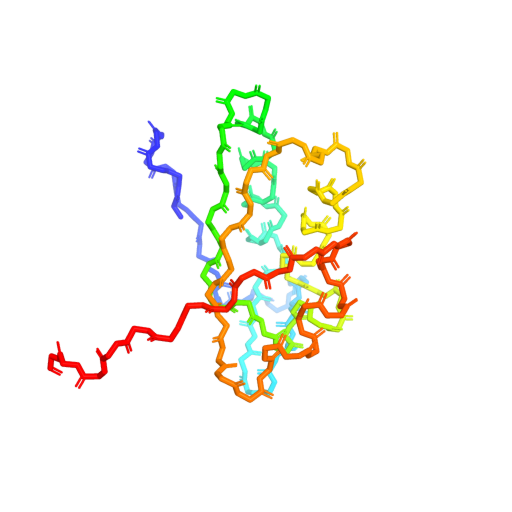 1 87 ? -17.452 2.406 -3.561 1.00 92.69 87 THR A C 1
ATOM 667 O O . THR A 1 87 ? -17.708 1.726 -2.577 1.00 92.69 87 THR A O 1
ATOM 670 N N . GLY A 1 88 ? -17.496 1.893 -4.796 1.00 94.56 88 GLY A N 1
ATOM 671 C CA . GLY A 1 88 ? -17.934 0.519 -5.082 1.00 94.56 88 GLY A CA 1
ATOM 672 C C . GLY A 1 88 ? -16.956 -0.596 -4.683 1.00 94.56 88 GLY A C 1
ATOM 673 O O . GLY A 1 88 ? -17.265 -1.760 -4.907 1.00 94.56 88 GLY A O 1
ATOM 674 N N . LEU A 1 89 ? -15.779 -0.263 -4.146 1.00 95.88 89 LEU A N 1
ATOM 675 C CA . LEU A 1 89 ? -14.753 -1.214 -3.705 1.00 95.88 89 LEU A CA 1
ATOM 676 C C . LEU A 1 89 ? -14.480 -1.137 -2.197 1.00 95.88 89 LEU A C 1
ATOM 678 O O . LEU A 1 89 ? -13.650 -1.899 -1.711 1.00 95.88 89 LEU A O 1
ATOM 682 N N . ILE A 1 90 ? -15.155 -0.238 -1.469 1.00 94.56 90 ILE A N 1
ATOM 683 C CA . ILE A 1 90 ? -14.907 0.003 -0.040 1.00 94.56 90 ILE A CA 1
ATOM 684 C C . ILE A 1 90 ? -15.030 -1.292 0.762 1.00 94.56 90 ILE A C 1
ATOM 686 O O . ILE A 1 90 ? -14.090 -1.634 1.472 1.00 94.56 90 ILE A O 1
ATOM 690 N N . ASP A 1 91 ? -16.132 -2.028 0.598 1.00 94.56 91 ASP A N 1
ATOM 691 C CA . ASP A 1 91 ? -16.377 -3.259 1.358 1.00 94.56 91 ASP A CA 1
ATOM 692 C C . ASP A 1 91 ? -15.298 -4.311 1.075 1.00 94.56 91 ASP A C 1
ATOM 694 O O . ASP A 1 91 ? -14.681 -4.835 1.994 1.00 94.56 91 ASP A O 1
ATOM 698 N N . ALA A 1 92 ? -14.969 -4.542 -0.201 1.00 96.06 92 ALA A N 1
ATOM 699 C CA . ALA A 1 92 ? -13.945 -5.514 -0.586 1.00 96.06 92 ALA A CA 1
ATOM 700 C C . ALA A 1 92 ? -12.544 -5.146 -0.061 1.00 96.06 92 ALA A C 1
ATOM 702 O O . ALA A 1 92 ? -11.777 -6.021 0.345 1.00 96.06 92 ALA A O 1
ATOM 703 N N . VAL A 1 93 ? -12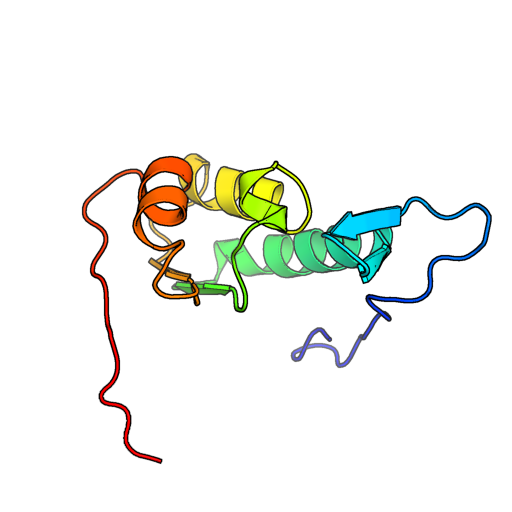.192 -3.855 -0.076 1.00 95.75 93 VAL A N 1
ATOM 704 C CA . VAL A 1 93 ? -10.909 -3.369 0.453 1.00 95.75 93 VAL A CA 1
ATOM 705 C C . VAL A 1 93 ? -10.878 -3.463 1.974 1.00 95.75 93 VAL A C 1
ATOM 707 O O . VAL A 1 93 ? -9.870 -3.906 2.526 1.00 95.75 93 VAL A O 1
ATOM 710 N N . ALA A 1 94 ? -11.967 -3.088 2.647 1.00 93.88 94 ALA A N 1
ATOM 711 C CA . ALA A 1 94 ? -12.087 -3.207 4.092 1.00 93.88 94 ALA A CA 1
ATOM 712 C C . ALA A 1 94 ? -11.974 -4.674 4.529 1.00 93.88 94 ALA A C 1
ATOM 714 O O . ALA A 1 94 ? -11.140 -4.983 5.375 1.00 93.88 94 ALA A O 1
ATOM 715 N N . ASP A 1 95 ? -12.709 -5.581 3.888 1.00 93.44 95 ASP A N 1
ATOM 716 C CA . ASP A 1 95 ? -12.680 -7.012 4.198 1.00 93.44 95 ASP A CA 1
ATOM 717 C C . ASP A 1 95 ? -11.281 -7.621 4.034 1.00 93.44 95 ASP A C 1
ATOM 719 O O . ASP A 1 95 ? -10.868 -8.465 4.830 1.00 93.44 95 ASP A O 1
ATOM 723 N N . ARG A 1 96 ? -10.525 -7.200 3.009 1.00 93.69 96 ARG A N 1
ATOM 724 C CA . ARG A 1 96 ? -9.188 -7.749 2.748 1.00 93.69 96 ARG A CA 1
ATOM 725 C C . ARG A 1 96 ? -8.110 -7.153 3.650 1.00 93.69 96 ARG A C 1
ATOM 727 O O . ARG A 1 96 ? -7.244 -7.887 4.120 1.00 93.69 96 ARG A O 1
ATOM 734 N N . PHE A 1 97 ? -8.119 -5.836 3.847 1.00 93.00 97 PHE A N 1
ATOM 735 C CA . PHE A 1 97 ? -6.970 -5.123 4.410 1.00 93.00 97 PHE A CA 1
ATOM 736 C C . PHE A 1 97 ? -7.227 -4.510 5.794 1.00 93.00 97 PHE A C 1
ATOM 738 O O . PHE A 1 97 ? -6.268 -4.146 6.484 1.00 93.00 97 PHE A O 1
ATOM 745 N N . CYS A 1 98 ? -8.476 -4.424 6.255 1.00 88.94 98 CYS A N 1
ATOM 746 C CA . CYS A 1 98 ? -8.823 -3.872 7.564 1.00 88.94 98 CYS A CA 1
ATOM 747 C C . CYS A 1 98 ? -9.185 -4.993 8.549 1.00 88.94 98 CYS A C 1
ATOM 749 O O . CYS A 1 98 ? -10.286 -5.523 8.556 1.00 88.94 98 CYS A O 1
ATOM 751 N N . SER A 1 99 ? -8.268 -5.319 9.458 1.00 74.69 99 SER A N 1
ATOM 752 C CA . SER A 1 99 ? -8.450 -6.333 10.509 1.00 74.69 99 SER A CA 1
ATOM 753 C C . SER A 1 99 ? -9.263 -5.849 11.731 1.00 74.69 99 SER A C 1
ATOM 755 O O . SER A 1 99 ? -9.135 -6.400 12.823 1.00 74.69 99 SER A O 1
ATOM 757 N N . GLY A 1 100 ? -10.099 -4.815 11.581 1.00 74.56 100 GLY A N 1
ATOM 758 C CA . GLY A 1 100 ? -10.847 -4.192 12.678 1.00 74.56 100 GLY A CA 1
ATOM 759 C C . GLY A 1 100 ? -11.853 -3.141 12.201 1.00 74.56 100 GLY A C 1
ATOM 760 O O . GLY A 1 100 ? -12.192 -3.091 11.022 1.00 74.56 100 GLY A O 1
ATOM 761 N N . ALA A 1 101 ? -12.332 -2.292 13.116 1.00 76.19 101 ALA A N 1
ATOM 762 C CA . ALA A 1 101 ? -13.277 -1.228 12.777 1.00 76.19 101 ALA A CA 1
ATOM 763 C C . ALA A 1 101 ? -12.642 -0.231 11.789 1.00 76.19 101 ALA A C 1
ATOM 765 O O . ALA A 1 101 ? -11.745 0.529 12.154 1.00 76.19 101 ALA A O 1
ATOM 766 N N . ALA A 1 102 ? -13.110 -0.246 10.541 1.00 86.44 102 ALA A N 1
ATOM 767 C CA . ALA A 1 102 ? -12.765 0.747 9.536 1.00 86.44 102 ALA A CA 1
ATOM 768 C C . ALA A 1 102 ? -13.790 1.884 9.571 1.00 86.44 102 ALA A C 1
ATOM 770 O O . ALA A 1 102 ? -14.998 1.651 9.516 1.00 86.44 102 ALA A O 1
ATOM 771 N N . THR A 1 103 ? -13.308 3.122 9.641 1.00 92.19 103 THR A N 1
ATOM 772 C CA . THR A 1 103 ? -14.162 4.298 9.467 1.00 92.19 103 THR A CA 1
ATOM 773 C C . THR A 1 103 ? -14.161 4.680 7.998 1.00 92.19 103 THR A C 1
ATOM 775 O O . THR A 1 103 ? -13.123 5.054 7.454 1.00 92.19 103 THR A O 1
ATOM 778 N N . VAL A 1 104 ? -15.328 4.614 7.365 1.00 92.25 104 VAL A N 1
ATOM 779 C CA . VAL A 1 104 ? -15.514 5.130 6.009 1.00 92.25 104 VAL A CA 1
ATOM 780 C C . VAL A 1 104 ? -15.788 6.625 6.097 1.00 92.25 104 VAL A C 1
ATOM 782 O O . VAL A 1 104 ? -16.746 7.056 6.739 1.00 92.25 104 VAL A O 1
ATOM 785 N N . PHE A 1 105 ? -14.937 7.415 5.451 1.00 91.38 105 PHE A N 1
ATOM 786 C CA . PHE A 1 105 ? -15.137 8.846 5.277 1.00 91.38 105 PHE A CA 1
ATOM 787 C C . PHE A 1 105 ? -15.492 9.118 3.815 1.00 91.38 105 PHE A C 1
ATOM 789 O O . PHE A 1 105 ? -14.645 8.965 2.939 1.00 91.38 105 PHE A O 1
ATOM 796 N N . ASP A 1 106 ? -16.743 9.503 3.564 1.00 87.88 106 ASP A N 1
ATOM 797 C CA . ASP A 1 106 ? -17.203 9.983 2.258 1.00 87.88 106 ASP A CA 1
ATOM 798 C C . ASP A 1 106 ? -17.229 11.522 2.293 1.00 87.88 106 ASP A C 1
ATOM 800 O O . ASP A 1 106 ? -18.156 12.106 2.871 1.00 87.88 106 ASP A O 1
ATOM 804 N N . PRO A 1 107 ? -16.182 12.207 1.793 1.00 83.00 107 PRO A N 1
ATOM 805 C CA . PRO A 1 107 ? -16.163 13.661 1.786 1.00 83.00 107 PRO A CA 1
ATOM 806 C C . PRO A 1 107 ? -17.314 14.185 0.927 1.00 83.00 107 PRO A C 1
ATOM 808 O O . PRO A 1 107 ? -17.535 13.725 -0.193 1.00 83.00 107 PRO A O 1
ATOM 811 N N . ALA A 1 108 ? -18.032 15.194 1.42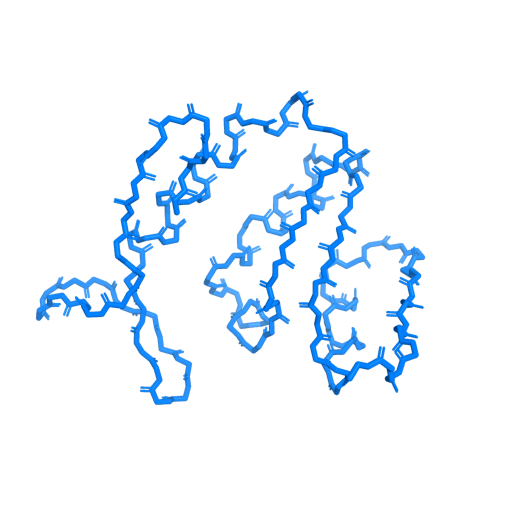9 1.00 81.19 108 ALA A N 1
ATOM 812 C CA . ALA A 1 108 ? -19.075 15.854 0.655 1.00 81.19 108 ALA A CA 1
ATOM 813 C C . ALA A 1 108 ? -18.520 16.273 -0.716 1.00 81.19 108 ALA A C 1
ATOM 815 O O . ALA A 1 108 ? -17.476 16.923 -0.791 1.00 81.19 108 ALA A O 1
ATOM 816 N N . ARG A 1 109 ? -19.228 15.912 -1.794 1.00 62.88 109 ARG A N 1
ATOM 817 C CA . ARG A 1 109 ? -18.912 16.342 -3.162 1.00 62.88 109 ARG A CA 1
ATOM 818 C C . ARG A 1 109 ? -19.098 17.853 -3.276 1.00 62.88 109 ARG A C 1
ATOM 820 O O . ARG A 1 109 ? -20.154 18.309 -3.691 1.00 62.88 109 ARG A O 1
ATOM 827 N N . ASN A 1 110 ? -18.097 18.617 -2.871 1.00 57.25 110 ASN A N 1
ATOM 828 C CA . ASN A 1 110 ? -18.056 20.062 -3.022 1.00 57.25 110 ASN A CA 1
ATOM 829 C C . ASN A 1 110 ? -16.642 20.474 -3.423 1.00 57.25 110 ASN A C 1
ATOM 831 O O . ASN A 1 110 ? -15.873 20.872 -2.554 1.00 57.25 110 ASN A O 1
ATOM 835 N N . LEU A 1 111 ? -16.339 20.367 -4.719 1.00 48.44 111 LEU A N 1
ATOM 836 C CA . LEU A 1 111 ? -15.491 21.279 -5.495 1.00 48.44 111 LEU A CA 1
ATOM 837 C C . LEU A 1 111 ? -15.940 21.221 -6.960 1.00 48.44 111 LEU A C 1
ATOM 839 O O . LEU A 1 111 ? -16.059 20.091 -7.485 1.00 48.44 111 LEU A O 1
#

Sequence (111 aa):
MDIATGDQVALEHPAEDEAAVAVGRFQFRQAAFDWAVDRIGQSLEQAGSVVIDEVGPLELRGDGFAPLLDRLARDYPGIQRVLLVRTGLIDAVADRFCSGAATVFDPARNL